Protein AF-A0A662YRF0-F1 (afdb_monomer_lite)

Radius of gyration: 27.84 Å; chains: 1; bounding box: 78×42×66 Å

pLDDT: mean 70.94, std 19.1, range [32.53, 96.88]

Sequence (153 aa):
MCGLCFQRNLRRIRKYQRGREQQEKEGKEGSGKKSVENVENLDKMECKFKLNSYKMVYVFKSEDYMYRRTALLRAHQSHERVSKRLHQRFQAWVDKWAKEHVTHEMAANTSKWLMGEDLEGLLPCTTTCNKEILHFMSINKYRVKYGATFKAP

Foldseek 3Di:
DPPPPPVVVVVVVVVVVVVVVVVVVVVPPDDDDDDDDPPPCPVVPDDDDDPPPPDQDDDPPDLPHVDGPCPVVVCVVCQLVVVVVVVVVVVVVVVVVCVVPPDPVNVVVVVCVLQVNDDDPDFDKGKDWDFDQDSNDTDTDIDIDGDPDDPDD

Structure (mmCIF, N/CA/C/O backbone):
data_AF-A0A662YRF0-F1
#
_entry.id   AF-A0A662YRF0-F1
#
loop_
_atom_site.group_PDB
_atom_site.id
_atom_site.type_symbol
_atom_site.label_atom_id
_atom_site.label_alt_id
_atom_site.label_comp_id
_atom_site.label_asym_id
_atom_site.label_entity_id
_atom_site.label_seq_id
_atom_site.pdbx_PDB_ins_code
_atom_site.Cartn_x
_atom_site.Cartn_y
_atom_site.Cartn_z
_atom_site.occupancy
_atom_site.B_iso_or_equiv
_atom_site.auth_seq_id
_atom_site.auth_comp_id
_atom_site.auth_asym_id
_atom_site.auth_atom_id
_atom_site.pdbx_PDB_model_num
ATOM 1 N N . MET A 1 1 ? -2.669 2.360 -14.248 1.00 36.59 1 MET A N 1
ATOM 2 C CA . MET A 1 1 ? -3.123 2.373 -15.660 1.00 36.59 1 MET A CA 1
ATOM 3 C C . MET A 1 1 ? -2.057 2.797 -16.696 1.00 36.59 1 MET A C 1
ATOM 5 O O . MET A 1 1 ? -2.385 2.832 -17.871 1.00 36.59 1 MET A O 1
ATOM 9 N N . CYS A 1 2 ? -0.771 3.000 -16.359 1.00 32.53 2 CYS A N 1
ATOM 10 C CA . CYS A 1 2 ? 0.260 3.375 -17.359 1.00 32.53 2 CYS A CA 1
ATOM 11 C C . CYS A 1 2 ? 0.875 2.214 -18.175 1.00 32.53 2 CYS A C 1
ATOM 13 O O . CYS A 1 2 ? 1.695 2.448 -19.056 1.00 32.53 2 CYS A O 1
ATOM 15 N N . GLY A 1 3 ? 0.512 0.956 -17.903 1.00 37.50 3 GLY A N 1
ATOM 16 C CA . GLY A 1 3 ? 1.203 -0.206 -18.481 1.00 37.50 3 GLY A CA 1
ATOM 17 C C . GLY A 1 3 ? 0.686 -0.703 -19.835 1.00 37.50 3 GLY A C 1
ATOM 18 O O . GLY A 1 3 ? 1.393 -1.458 -20.495 1.00 37.50 3 GLY A O 1
ATOM 19 N N . LEU A 1 4 ? -0.528 -0.326 -20.258 1.00 41.81 4 LEU A N 1
ATOM 20 C CA . LEU A 1 4 ? -1.222 -1.017 -21.358 1.00 41.81 4 LEU A CA 1
ATOM 21 C C . LEU A 1 4 ? -1.091 -0.332 -22.731 1.00 41.81 4 LEU A C 1
ATOM 23 O O . LEU A 1 4 ? -1.016 -1.036 -23.739 1.00 41.81 4 LEU A O 1
ATOM 27 N N . CYS A 1 5 ? -0.955 0.998 -22.805 1.00 35.53 5 CYS A N 1
ATOM 28 C CA . CYS A 1 5 ? -0.832 1.697 -24.097 1.00 35.53 5 CYS A CA 1
ATOM 29 C C . CYS A 1 5 ? 0.535 1.507 -24.785 1.00 35.53 5 CYS A C 1
ATOM 31 O O . CYS A 1 5 ? 0.613 1.511 -26.011 1.00 35.53 5 CYS A O 1
ATOM 33 N N . PHE A 1 6 ? 1.612 1.256 -24.033 1.00 47.69 6 PHE A N 1
ATOM 34 C CA . PHE A 1 6 ? 2.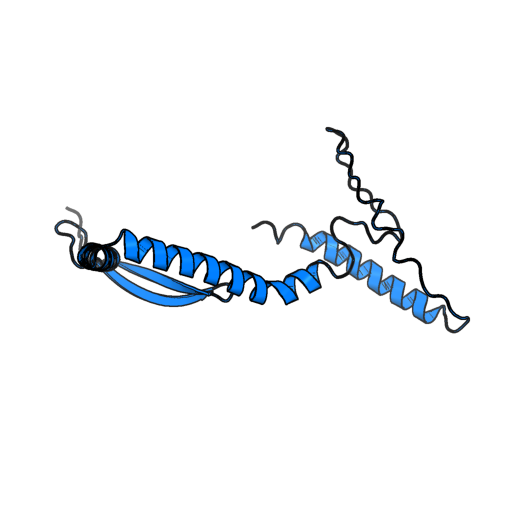966 1.116 -24.595 1.00 47.69 6 PHE A CA 1
ATOM 35 C C . PHE A 1 6 ? 3.268 -0.288 -25.156 1.00 47.69 6 PHE A C 1
ATOM 37 O O . PHE A 1 6 ? 4.162 -0.468 -25.986 1.00 47.69 6 PHE A O 1
ATOM 44 N N . GLN A 1 7 ? 2.506 -1.313 -24.750 1.00 43.44 7 GLN A N 1
ATOM 45 C CA . GLN A 1 7 ? 2.795 -2.700 -25.134 1.00 43.44 7 GLN A CA 1
ATOM 46 C C . GLN A 1 7 ? 2.535 -3.001 -26.615 1.00 43.44 7 GLN A C 1
ATOM 48 O O . GLN A 1 7 ? 3.225 -3.842 -27.197 1.00 43.44 7 GLN A O 1
ATOM 53 N N . ARG A 1 8 ? 1.549 -2.341 -27.237 1.00 48.72 8 ARG A N 1
ATOM 54 C CA . ARG A 1 8 ? 1.131 -2.639 -28.619 1.00 48.72 8 ARG A CA 1
ATOM 55 C C . ARG A 1 8 ? 2.223 -2.318 -29.646 1.00 48.72 8 ARG A C 1
ATOM 57 O O . ARG A 1 8 ? 2.460 -3.135 -30.533 1.00 48.72 8 ARG A O 1
ATOM 64 N N . ASN A 1 9 ? 2.947 -1.208 -29.479 1.00 54.34 9 ASN A N 1
ATOM 65 C CA . ASN A 1 9 ? 4.050 -0.841 -30.376 1.00 54.34 9 ASN A CA 1
ATOM 66 C C . ASN A 1 9 ? 5.305 -1.704 -30.146 1.00 54.34 9 ASN A C 1
ATOM 68 O O . ASN A 1 9 ? 5.918 -2.181 -31.103 1.00 54.34 9 ASN A O 1
ATOM 72 N N . LEU A 1 10 ? 5.631 -2.024 -28.887 1.00 55.91 10 LEU A N 1
ATOM 73 C CA . LEU A 1 10 ? 6.786 -2.870 -28.560 1.00 55.91 10 LEU A CA 1
ATOM 74 C C . LEU A 1 10 ? 6.670 -4.300 -29.106 1.00 55.91 10 LEU A C 1
ATOM 76 O O . LEU A 1 10 ? 7.677 -4.894 -29.492 1.00 55.91 10 LEU A O 1
ATOM 80 N N . ARG A 1 11 ? 5.459 -4.874 -29.156 1.00 59.78 11 ARG A N 1
ATOM 81 C CA . ARG A 1 11 ? 5.241 -6.219 -29.722 1.00 59.78 11 ARG A CA 1
ATOM 82 C C . ARG A 1 11 ? 5.575 -6.270 -31.214 1.00 59.78 11 ARG A C 1
ATOM 84 O O . ARG A 1 11 ? 6.200 -7.235 -31.651 1.00 59.78 11 ARG A O 1
ATOM 91 N N . ARG A 1 12 ? 5.210 -5.229 -31.972 1.00 58.72 12 ARG A N 1
ATOM 92 C CA . ARG A 1 12 ? 5.500 -5.122 -33.413 1.00 58.72 12 ARG A CA 1
ATOM 93 C C . ARG A 1 12 ? 7.005 -5.004 -33.664 1.00 58.72 12 ARG A C 1
ATOM 95 O O . ARG A 1 12 ? 7.539 -5.741 -34.487 1.00 58.72 12 ARG A O 1
ATOM 102 N N . ILE A 1 13 ? 7.687 -4.176 -32.870 1.00 61.97 13 ILE A N 1
ATOM 103 C CA . ILE A 1 13 ? 9.145 -3.995 -32.927 1.00 61.97 13 ILE A CA 1
ATOM 104 C C . ILE A 1 13 ? 9.877 -5.304 -32.583 1.00 61.97 13 ILE A C 1
ATOM 106 O O . ILE A 1 13 ? 10.754 -5.733 -33.326 1.00 61.97 13 ILE A O 1
ATOM 110 N N . ARG A 1 14 ? 9.463 -6.011 -31.521 1.00 63.84 14 ARG A N 1
ATOM 111 C CA . ARG A 1 14 ? 10.060 -7.304 -31.127 1.00 63.84 14 ARG A CA 1
ATOM 112 C C . ARG A 1 14 ? 9.807 -8.434 -32.128 1.00 63.84 14 ARG A C 1
ATOM 114 O O . ARG A 1 14 ? 10.621 -9.350 -32.222 1.00 63.84 14 ARG A O 1
ATOM 121 N N . LYS A 1 15 ? 8.677 -8.416 -32.848 1.00 67.69 15 LYS A N 1
ATOM 122 C CA . LYS A 1 15 ? 8.404 -9.374 -33.936 1.00 67.69 15 LYS A CA 1
ATOM 123 C C . LYS A 1 15 ? 9.363 -9.140 -35.108 1.00 67.69 15 LYS A C 1
ATOM 125 O O . LYS A 1 15 ? 9.935 -10.100 -35.607 1.00 67.69 15 LYS A O 1
ATOM 130 N N . TYR A 1 16 ? 9.603 -7.876 -35.464 1.00 60.22 16 TYR A N 1
ATOM 131 C CA . TYR A 1 16 ? 10.607 -7.503 -36.466 1.00 60.22 16 TYR A CA 1
ATOM 132 C C . TYR A 1 16 ? 12.039 -7.866 -36.045 1.00 60.22 16 TYR A C 1
ATOM 134 O O . TYR A 1 16 ? 12.798 -8.369 -36.867 1.00 60.22 16 TYR A O 1
ATOM 142 N N . GLN A 1 17 ? 12.401 -7.668 -34.771 1.00 61.94 17 GLN A N 1
ATOM 143 C CA . GLN A 1 17 ? 13.723 -8.040 -34.245 1.00 61.94 17 GLN A CA 1
ATOM 144 C C . GLN A 1 17 ? 13.979 -9.549 -34.334 1.00 61.94 17 GLN A C 1
ATOM 146 O O . GLN A 1 17 ? 15.006 -9.954 -34.864 1.00 61.94 17 GLN A O 1
ATOM 151 N N . ARG A 1 18 ? 13.026 -10.383 -33.893 1.00 63.44 18 ARG A N 1
ATOM 152 C CA . ARG A 1 18 ? 13.173 -11.848 -33.957 1.00 63.44 18 ARG A CA 1
ATOM 153 C C . ARG A 1 18 ? 13.272 -12.384 -35.384 1.00 63.44 18 ARG A C 1
ATOM 155 O O . ARG A 1 18 ? 14.078 -13.273 -35.622 1.00 63.44 18 ARG A O 1
ATOM 162 N N . GLY A 1 19 ? 12.507 -11.815 -36.319 1.00 61.22 19 GLY A N 1
ATOM 163 C CA . GLY A 1 19 ? 12.595 -12.198 -37.731 1.00 61.22 19 GLY A CA 1
ATOM 164 C C . GLY A 1 19 ? 13.954 -11.868 -38.360 1.00 61.22 19 GLY A C 1
ATOM 165 O O . GLY A 1 19 ? 14.453 -12.644 -39.165 1.00 61.22 19 GLY A O 1
ATOM 166 N N . ARG A 1 20 ? 14.591 -10.757 -37.958 1.00 55.81 20 ARG A N 1
ATOM 167 C CA . ARG A 1 20 ? 15.927 -10.372 -38.448 1.00 55.81 20 ARG A CA 1
ATOM 168 C C . ARG A 1 20 ? 17.072 -11.126 -37.773 1.00 55.81 20 ARG A C 1
ATOM 170 O O . ARG A 1 20 ? 18.012 -11.500 -38.459 1.00 55.81 20 ARG A O 1
ATOM 177 N N . GLU A 1 21 ? 16.978 -11.402 -36.472 1.00 56.56 21 GLU A N 1
ATOM 178 C CA . GLU A 1 21 ? 17.974 -12.219 -35.757 1.00 56.56 21 GLU A CA 1
ATOM 179 C C . GLU A 1 21 ? 18.017 -13.671 -36.273 1.00 56.56 21 GLU A C 1
ATOM 181 O O . GLU A 1 21 ? 19.071 -14.299 -36.227 1.00 56.56 21 GLU A O 1
ATOM 186 N N . GLN A 1 22 ? 16.901 -14.209 -36.784 1.00 54.94 22 GLN A N 1
ATOM 187 C CA . GLN A 1 22 ? 16.869 -15.521 -37.447 1.00 54.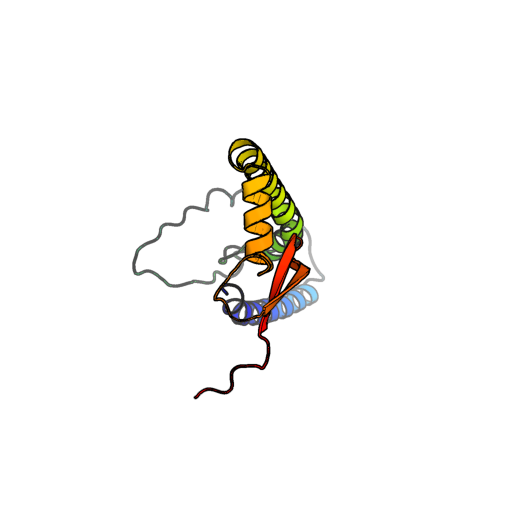94 22 GLN A CA 1
ATOM 188 C C . GLN A 1 22 ? 17.547 -15.487 -38.826 1.00 54.94 22 GLN A C 1
ATOM 190 O O . GLN A 1 22 ? 18.389 -16.337 -39.094 1.00 54.94 22 GLN A O 1
ATOM 195 N N . GLN A 1 23 ? 17.291 -14.454 -39.639 1.00 52.00 23 GLN A N 1
ATOM 196 C CA . GLN A 1 23 ? 17.961 -14.282 -40.938 1.00 52.00 23 GLN A CA 1
ATOM 197 C C . GLN A 1 23 ? 19.472 -14.013 -40.813 1.00 52.00 23 GLN A C 1
ATOM 199 O O . GLN A 1 23 ? 20.253 -14.483 -41.633 1.00 52.00 23 GLN A O 1
ATOM 204 N N . GLU A 1 24 ? 19.915 -13.296 -39.775 1.00 51.16 24 GLU A N 1
ATOM 205 C CA . GLU A 1 24 ? 21.349 -13.085 -39.516 1.00 51.16 24 GLU A CA 1
ATOM 206 C C . GLU A 1 24 ? 22.046 -14.325 -38.931 1.00 51.16 24 GLU A C 1
ATOM 208 O O . GLU A 1 24 ? 23.253 -14.474 -39.119 1.00 51.16 24 GLU A O 1
ATOM 213 N N . LYS A 1 25 ? 21.319 -15.226 -38.249 1.00 52.62 25 LYS A N 1
ATOM 214 C CA . LYS A 1 25 ? 21.859 -16.520 -37.792 1.00 52.62 25 LYS A CA 1
ATOM 215 C C . LYS A 1 25 ? 22.003 -17.529 -38.928 1.00 52.62 25 LYS A C 1
ATOM 217 O O . LYS A 1 25 ? 22.980 -18.265 -38.933 1.00 52.62 25 LYS A O 1
ATOM 222 N N . GLU A 1 26 ? 21.089 -17.523 -39.893 1.00 49.56 26 GLU A N 1
ATOM 223 C CA . GLU A 1 26 ? 21.178 -18.362 -41.097 1.00 49.56 26 GLU A CA 1
ATOM 224 C C . GLU A 1 26 ? 22.240 -17.850 -42.094 1.00 49.56 26 GLU A C 1
ATOM 226 O O . GLU A 1 26 ? 22.769 -18.627 -42.879 1.00 49.56 26 GLU A O 1
ATOM 231 N N . GLY A 1 27 ? 22.622 -16.566 -42.027 1.00 49.19 27 GLY A N 1
ATOM 232 C CA . GLY A 1 27 ? 23.676 -15.967 -42.861 1.00 49.19 27 GLY A CA 1
ATOM 233 C C . GLY A 1 27 ? 25.091 -15.944 -42.259 1.00 49.19 27 GLY A C 1
ATOM 234 O O . GLY A 1 27 ? 26.001 -15.398 -42.882 1.00 49.19 27 GLY A O 1
ATOM 235 N N . LYS A 1 28 ? 25.300 -16.481 -41.047 1.00 47.00 28 LYS A N 1
ATOM 236 C CA . LYS A 1 28 ? 26.600 -16.491 -40.343 1.00 47.00 28 LYS A CA 1
ATOM 237 C C . LYS A 1 28 ? 27.001 -17.887 -39.852 1.00 47.00 28 LYS A C 1
ATOM 239 O O . LYS A 1 28 ? 27.445 -18.052 -38.718 1.00 47.00 28 LYS A O 1
ATOM 244 N N . GLU A 1 29 ? 26.960 -18.886 -40.726 1.00 42.28 29 GLU A N 1
ATOM 245 C CA . GLU A 1 29 ? 27.937 -19.982 -40.647 1.00 42.28 29 GLU A CA 1
ATOM 246 C C . GLU A 1 29 ? 29.234 -19.526 -41.325 1.00 42.28 29 GLU A C 1
ATOM 248 O O . GLU A 1 29 ? 29.526 -19.832 -42.475 1.00 42.28 29 GLU A O 1
ATOM 253 N N . GLY A 1 30 ? 29.999 -18.695 -40.618 1.00 42.31 30 GLY A N 1
ATOM 254 C CA . GLY A 1 30 ? 31.299 -18.237 -41.093 1.00 42.31 30 GLY A CA 1
ATOM 255 C C . GLY A 1 30 ? 31.810 -17.023 -40.329 1.00 42.31 30 GLY A C 1
ATOM 256 O O . GLY A 1 30 ? 31.247 -15.939 -40.428 1.00 42.31 30 GLY A O 1
ATOM 257 N N . SER A 1 31 ? 32.930 -17.206 -39.623 1.00 34.56 31 SER A N 1
ATOM 258 C CA . SER A 1 31 ? 33.818 -16.157 -39.092 1.00 34.56 31 SER A CA 1
ATOM 259 C C . SER A 1 31 ? 33.424 -15.439 -37.778 1.00 34.56 31 SER A C 1
ATOM 261 O O . SER A 1 31 ? 32.858 -14.350 -37.770 1.00 34.56 31 SER A O 1
ATOM 263 N N . GLY A 1 32 ? 33.875 -16.012 -36.652 1.00 37.12 32 GLY A N 1
ATOM 264 C CA . GLY A 1 32 ? 34.930 -15.419 -35.801 1.00 37.12 32 GLY A CA 1
ATOM 265 C C . GLY A 1 32 ? 34.697 -14.102 -35.026 1.00 37.12 32 GLY A C 1
ATOM 266 O O . GLY A 1 32 ? 34.718 -13.028 -35.607 1.00 37.12 32 GLY A O 1
ATOM 267 N N . LYS A 1 33 ? 34.653 -14.229 -33.684 1.00 40.19 33 LYS A N 1
ATOM 268 C CA . LYS A 1 33 ? 35.131 -13.325 -32.595 1.00 40.19 33 LYS A CA 1
ATOM 269 C C . LYS A 1 33 ? 34.976 -11.789 -32.732 1.00 40.19 33 LYS A C 1
ATOM 271 O O . LYS A 1 33 ? 35.664 -11.174 -33.535 1.00 40.19 33 LYS A O 1
ATOM 276 N N . LYS A 1 34 ? 34.332 -11.156 -31.732 1.00 34.97 34 LYS A N 1
ATOM 277 C CA . LYS A 1 34 ? 34.993 -10.245 -30.757 1.00 34.97 34 LYS A CA 1
ATOM 278 C C . LYS A 1 34 ? 34.047 -9.746 -29.654 1.00 34.97 34 LYS A C 1
ATOM 280 O O . LYS A 1 34 ? 32.847 -9.586 -29.841 1.00 34.97 34 LYS A O 1
ATOM 285 N N . SER A 1 35 ? 34.666 -9.554 -28.499 1.00 42.28 35 SER A N 1
ATOM 286 C CA . SER A 1 35 ? 34.178 -9.143 -27.187 1.00 42.28 35 SER A CA 1
ATOM 287 C C . SER A 1 35 ? 34.555 -7.682 -26.885 1.00 42.28 35 SER A C 1
ATOM 289 O O . SER A 1 35 ? 35.563 -7.214 -27.404 1.00 42.28 35 SER A O 1
ATOM 291 N N . VAL A 1 36 ? 33.843 -7.072 -25.924 1.00 44.41 36 VAL A N 1
ATOM 292 C CA . VAL A 1 36 ? 34.203 -5.859 -25.143 1.00 44.41 36 VAL A CA 1
ATOM 293 C C . VAL A 1 36 ? 33.934 -4.493 -25.808 1.00 44.41 36 VAL A C 1
ATOM 295 O O . VAL A 1 36 ? 34.848 -3.856 -26.301 1.00 44.41 36 VAL A O 1
ATOM 298 N N . GLU A 1 37 ? 32.696 -3.986 -25.714 1.00 40.44 37 GLU A N 1
ATOM 299 C CA . GLU A 1 37 ? 32.359 -2.559 -25.972 1.00 40.44 37 GLU A CA 1
ATOM 300 C C . GLU A 1 37 ? 31.326 -1.988 -24.965 1.00 40.44 37 GLU A C 1
ATOM 302 O O . GLU A 1 37 ? 30.652 -0.995 -25.221 1.00 40.44 37 GLU A O 1
ATOM 307 N N . ASN A 1 38 ? 31.140 -2.611 -23.792 1.00 46.50 38 ASN A N 1
ATOM 308 C CA . ASN A 1 38 ? 29.985 -2.305 -22.925 1.00 46.50 38 ASN A CA 1
ATOM 309 C C . ASN A 1 38 ? 30.256 -1.299 -21.782 1.00 46.50 38 ASN A C 1
ATOM 311 O O . ASN A 1 38 ? 29.353 -1.021 -20.997 1.00 46.50 38 ASN A O 1
ATOM 315 N N . VAL A 1 39 ? 31.481 -0.779 -21.645 1.00 44.91 39 VAL A N 1
ATOM 316 C CA . VAL A 1 39 ? 31.868 0.088 -20.508 1.00 44.91 39 VAL A CA 1
ATOM 317 C C . VAL A 1 39 ? 31.821 1.580 -20.866 1.00 44.91 39 VAL A C 1
ATOM 319 O O . VAL A 1 39 ? 31.518 2.402 -20.009 1.00 44.91 39 VAL A O 1
ATOM 322 N N . GLU A 1 40 ? 31.992 1.943 -22.137 1.00 43.50 40 GLU A N 1
ATOM 323 C CA . GLU A 1 40 ? 32.110 3.349 -22.569 1.00 43.50 40 GLU A CA 1
ATOM 324 C C . GLU A 1 40 ? 30.763 4.077 -22.752 1.00 43.50 40 GLU A C 1
ATOM 326 O O . GLU A 1 40 ? 30.720 5.284 -22.973 1.00 43.50 40 GLU A O 1
ATOM 331 N N . ASN A 1 41 ? 29.633 3.372 -22.643 1.00 49.28 41 ASN A N 1
ATOM 332 C CA . ASN A 1 41 ? 28.301 3.952 -22.873 1.00 49.28 41 ASN A CA 1
ATOM 333 C C . ASN A 1 41 ? 27.644 4.564 -21.623 1.00 49.28 41 ASN A C 1
ATOM 335 O O . ASN A 1 41 ? 26.511 5.042 -21.705 1.00 49.28 41 ASN A O 1
ATOM 339 N N . LEU A 1 42 ? 28.308 4.549 -20.462 1.00 48.31 42 LEU A N 1
ATOM 340 C CA . LEU A 1 42 ? 27.725 5.091 -19.229 1.00 48.31 42 LEU A CA 1
ATOM 341 C C . LEU A 1 42 ? 27.717 6.633 -19.211 1.00 48.31 42 LEU A C 1
ATOM 343 O O . LEU A 1 42 ? 26.748 7.222 -18.737 1.00 48.31 42 LEU A O 1
ATOM 347 N N . ASP A 1 43 ? 28.718 7.267 -19.829 1.00 42.53 43 ASP A N 1
ATOM 348 C CA . ASP A 1 43 ? 28.904 8.730 -19.858 1.00 42.53 43 ASP A CA 1
ATOM 349 C C . ASP A 1 43 ? 28.024 9.469 -20.886 1.00 42.53 43 ASP A C 1
ATOM 351 O O . ASP A 1 43 ? 28.030 10.695 -20.953 1.00 42.53 43 ASP A O 1
ATOM 355 N N . LYS A 1 44 ? 27.210 8.759 -21.680 1.00 49.78 44 LYS A N 1
ATOM 356 C CA . LYS A 1 44 ? 26.315 9.360 -22.694 1.00 49.78 44 LYS A CA 1
ATOM 357 C C . LYS A 1 44 ? 24.861 9.539 -22.240 1.00 49.78 44 LYS A C 1
ATOM 359 O O . LYS A 1 44 ? 24.008 9.879 -23.056 1.00 49.78 44 LYS A O 1
ATOM 364 N N . MET A 1 45 ? 24.544 9.337 -20.958 1.00 54.94 45 MET A N 1
ATOM 365 C CA . MET A 1 45 ? 23.172 9.475 -20.428 1.00 54.94 45 MET A CA 1
ATOM 366 C C . MET A 1 45 ? 22.726 10.930 -20.157 1.00 54.94 45 MET A C 1
ATOM 368 O O . MET A 1 45 ? 21.759 11.150 -19.427 1.00 54.94 45 MET A O 1
ATOM 372 N N . GLU A 1 46 ? 23.362 11.938 -20.757 1.00 49.56 46 GLU A N 1
ATOM 373 C CA . GLU A 1 46 ? 22.875 13.319 -20.683 1.00 49.56 46 GLU A CA 1
ATOM 374 C C . GLU A 1 46 ? 21.690 13.542 -21.638 1.00 49.56 46 GLU A C 1
ATOM 376 O O . GLU A 1 46 ? 21.838 13.621 -22.858 1.00 49.56 46 GLU A O 1
ATOM 381 N N . CYS A 1 47 ? 20.481 13.673 -21.085 1.00 54.88 47 CYS A N 1
ATOM 382 C CA . CYS A 1 47 ? 19.283 14.002 -21.854 1.00 54.88 47 CYS A CA 1
ATOM 383 C C . CYS A 1 47 ? 18.995 15.509 -21.785 1.00 54.88 47 CYS A C 1
ATOM 385 O O . CYS A 1 47 ? 18.512 16.017 -20.773 1.00 54.88 47 CYS A O 1
ATOM 387 N N . LYS A 1 48 ? 19.273 16.240 -22.871 1.00 51.75 48 LYS A N 1
ATOM 388 C CA . LYS A 1 48 ? 18.905 17.659 -23.003 1.00 51.75 48 LYS A CA 1
ATOM 389 C C . LYS A 1 48 ? 17.485 17.769 -23.560 1.00 51.75 48 LYS A C 1
ATOM 391 O O . 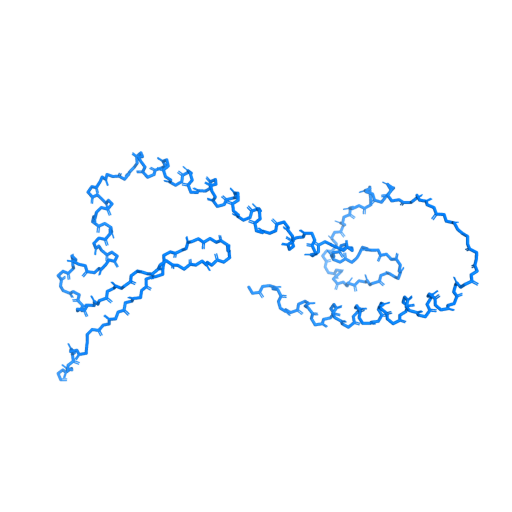LYS A 1 48 ? 17.262 17.596 -24.757 1.00 51.75 48 LYS A O 1
ATOM 396 N N . PHE A 1 49 ? 16.516 18.066 -22.698 1.00 56.25 49 PHE A N 1
ATOM 397 C CA . PHE A 1 49 ? 15.134 18.300 -23.116 1.00 56.25 49 PHE A CA 1
ATOM 398 C C . PHE A 1 49 ? 14.972 19.721 -23.662 1.00 56.25 49 PHE A C 1
ATOM 400 O O . PHE A 1 49 ? 14.914 20.689 -22.909 1.00 56.25 49 PHE A O 1
ATOM 407 N N . LYS A 1 50 ? 14.860 19.852 -24.986 1.00 60.97 50 LYS A N 1
ATOM 408 C CA . LYS A 1 50 ? 14.377 21.083 -25.621 1.00 60.97 50 LYS A CA 1
ATOM 409 C C . LYS A 1 50 ? 12.849 21.021 -25.681 1.00 60.97 50 LYS A C 1
ATOM 411 O O . LYS A 1 50 ? 12.302 20.163 -26.379 1.00 60.97 50 LYS A O 1
ATOM 416 N N . LEU A 1 51 ? 12.159 21.904 -24.951 1.00 59.81 51 LEU A N 1
ATOM 417 C CA . LEU A 1 51 ? 10.705 22.072 -25.083 1.00 59.81 51 LEU A CA 1
ATOM 418 C C . LEU A 1 51 ? 10.364 22.275 -26.575 1.00 59.81 51 LEU A C 1
ATOM 420 O O . LEU A 1 51 ? 11.066 23.007 -27.271 1.00 59.81 51 LEU A O 1
ATOM 424 N N . ASN A 1 52 ? 9.323 21.599 -27.066 1.00 61.56 52 ASN A N 1
ATOM 425 C CA . ASN A 1 52 ? 8.868 21.560 -28.472 1.00 61.56 52 ASN A CA 1
ATOM 426 C C . ASN A 1 52 ? 9.646 20.641 -29.443 1.00 61.56 52 ASN A C 1
ATOM 428 O O . ASN A 1 52 ? 9.333 20.617 -30.630 1.00 61.56 52 ASN A O 1
ATOM 432 N N . SER A 1 53 ? 10.593 19.821 -28.969 1.00 59.66 53 SER A N 1
ATOM 433 C CA . SER A 1 53 ? 11.305 18.809 -29.779 1.00 59.66 53 SER A CA 1
ATOM 434 C C . SER A 1 53 ? 10.861 17.368 -29.464 1.00 59.66 53 SER A C 1
ATOM 436 O O . SER A 1 53 ? 11.681 16.456 -29.338 1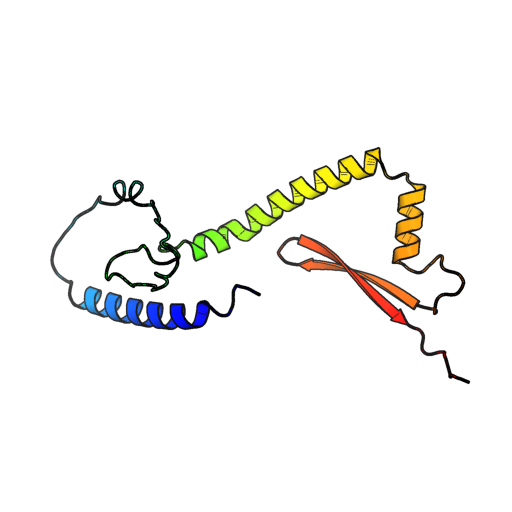.00 59.66 53 SER A O 1
ATOM 438 N N . TYR A 1 54 ? 9.559 17.124 -29.309 1.00 62.91 54 TYR A N 1
ATOM 439 C CA . TYR A 1 54 ? 9.041 15.800 -28.944 1.00 62.91 54 TYR A CA 1
ATOM 440 C C . TYR A 1 54 ? 8.932 14.871 -30.163 1.00 62.91 54 TYR A C 1
ATOM 442 O O . TYR A 1 54 ? 7.838 14.541 -30.615 1.00 62.91 54 TYR A O 1
ATOM 450 N N . LYS A 1 55 ? 10.067 14.427 -30.715 1.00 67.06 55 LYS A N 1
ATOM 451 C CA . LYS A 1 55 ? 10.096 13.339 -31.703 1.00 67.06 55 LYS A CA 1
ATOM 452 C C . LYS A 1 55 ? 10.912 12.177 -31.157 1.00 67.06 55 LYS A C 1
ATOM 454 O O . LYS A 1 55 ? 12.125 12.270 -31.014 1.00 67.06 55 LYS A O 1
ATOM 459 N N . MET A 1 56 ? 10.237 11.063 -30.884 1.00 66.38 56 MET A N 1
ATOM 460 C CA . MET A 1 56 ? 10.907 9.808 -30.549 1.00 66.38 56 MET A CA 1
ATOM 461 C C . MET A 1 56 ? 11.564 9.253 -31.816 1.00 66.38 56 MET A C 1
ATOM 463 O O . MET A 1 56 ? 10.865 8.835 -32.740 1.00 66.38 56 MET A O 1
ATOM 467 N N . VAL A 1 57 ? 12.896 9.268 -31.875 1.00 63.50 57 VAL A N 1
ATOM 468 C CA . VAL A 1 57 ? 13.667 8.718 -32.998 1.00 63.50 57 VAL A CA 1
ATOM 469 C C . VAL A 1 57 ? 14.211 7.352 -32.605 1.00 63.50 57 VAL A C 1
ATOM 471 O O . VAL A 1 57 ? 14.805 7.189 -31.544 1.00 63.50 57 VAL A O 1
ATOM 474 N N . TYR A 1 58 ? 13.992 6.360 -33.464 1.00 62.12 58 TYR A N 1
ATOM 475 C CA . TYR A 1 58 ? 14.614 5.051 -33.325 1.00 62.12 58 TYR A CA 1
ATOM 476 C C . TYR A 1 58 ? 15.926 5.037 -34.111 1.00 62.12 58 TYR A C 1
ATOM 478 O O . TYR A 1 58 ? 15.912 5.228 -35.327 1.00 62.12 58 TYR A O 1
ATOM 486 N N . VAL A 1 59 ? 17.045 4.805 -33.425 1.00 67.88 59 VAL A N 1
ATOM 487 C CA . VAL A 1 59 ? 18.358 4.631 -34.055 1.00 67.88 59 VAL A CA 1
ATOM 488 C C . VAL A 1 59 ? 18.623 3.134 -34.201 1.00 67.88 59 VAL A C 1
ATOM 490 O O . VAL A 1 59 ? 18.538 2.365 -33.244 1.00 67.88 59 VAL A O 1
ATOM 493 N N . PHE A 1 60 ? 18.896 2.691 -35.427 1.00 58.75 60 PHE A N 1
ATOM 494 C CA . PHE A 1 60 ? 19.165 1.282 -35.700 1.00 58.75 60 PHE A CA 1
ATOM 495 C C . PHE A 1 60 ? 20.472 0.858 -35.012 1.00 58.75 60 PHE A C 1
ATOM 497 O O . PHE A 1 60 ? 21.459 1.584 -35.080 1.00 58.75 60 PHE A O 1
ATOM 504 N N . LYS A 1 61 ? 20.473 -0.317 -34.367 1.00 62.62 61 LYS A N 1
ATOM 505 C CA . LYS A 1 61 ? 21.582 -0.859 -33.550 1.00 62.62 61 LYS A CA 1
ATOM 506 C C . LYS A 1 61 ? 21.901 -0.113 -32.242 1.00 62.62 61 LYS A C 1
ATOM 508 O O . LYS A 1 61 ? 22.837 -0.529 -31.568 1.00 62.62 61 LYS A O 1
ATOM 513 N N . SER A 1 62 ? 21.129 0.898 -31.823 1.00 65.19 62 SER A N 1
ATOM 514 C CA . SER A 1 62 ? 21.224 1.402 -30.445 1.00 65.19 62 SER A CA 1
ATOM 515 C C . SER A 1 62 ? 20.284 0.624 -29.517 1.00 65.19 62 SER A C 1
ATOM 517 O O . SER A 1 62 ? 19.142 0.310 -29.867 1.00 65.19 62 SER A O 1
ATOM 519 N N . GLU A 1 63 ? 20.759 0.289 -28.315 1.00 62.78 63 GLU A N 1
ATOM 520 C CA . GLU A 1 63 ? 19.896 -0.243 -27.248 1.00 62.78 63 GLU A CA 1
ATOM 521 C C . GLU A 1 63 ? 19.126 0.871 -26.512 1.00 62.78 63 GLU A C 1
ATOM 523 O O . GLU A 1 63 ? 18.271 0.586 -25.667 1.00 62.78 63 GLU A O 1
ATOM 528 N N . ASP A 1 64 ? 19.385 2.131 -26.869 1.00 62.88 64 ASP A N 1
ATOM 529 C CA . ASP A 1 64 ? 18.892 3.343 -26.212 1.00 62.88 64 ASP A CA 1
ATOM 530 C C . ASP A 1 64 ? 17.516 3.777 -26.733 1.00 62.88 64 ASP A C 1
ATOM 532 O O . ASP A 1 64 ? 17.283 4.923 -27.116 1.00 62.88 64 ASP A O 1
ATOM 536 N N . TYR A 1 65 ? 16.564 2.843 -26.755 1.00 70.19 65 TYR A N 1
ATOM 537 C CA . TYR A 1 65 ? 15.152 3.225 -26.716 1.00 70.19 65 TYR A CA 1
ATOM 538 C C . TYR A 1 65 ? 14.770 3.613 -25.275 1.00 70.19 65 TYR A C 1
ATOM 540 O O . TYR A 1 65 ? 15.575 3.472 -24.358 1.00 70.19 65 TYR A O 1
ATOM 548 N N . MET A 1 66 ? 13.516 4.026 -25.042 1.00 72.00 66 MET A N 1
ATOM 549 C CA . MET A 1 66 ? 12.971 4.367 -23.709 1.00 72.00 66 MET A CA 1
ATOM 550 C C . MET A 1 66 ? 13.404 3.410 -22.582 1.00 72.00 66 MET A C 1
ATOM 552 O O . MET A 1 66 ? 13.548 3.826 -21.437 1.00 72.00 66 MET A O 1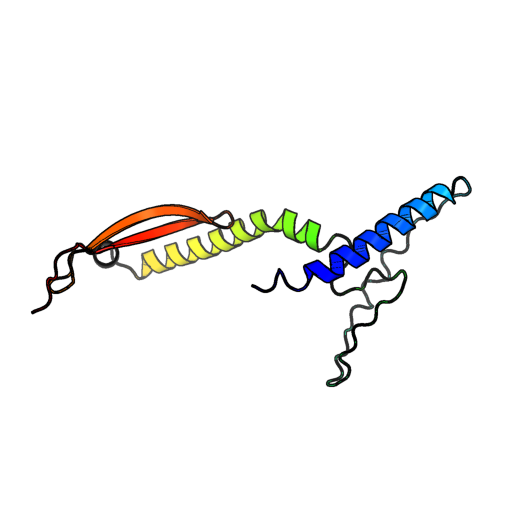
ATOM 556 N N . TYR A 1 67 ? 13.613 2.128 -22.903 1.00 76.50 67 TYR A N 1
ATOM 557 C CA . TYR A 1 67 ? 14.189 1.148 -21.992 1.00 76.50 67 TYR A CA 1
ATOM 558 C C . TYR A 1 67 ? 15.253 0.303 -22.696 1.00 76.50 67 TYR A C 1
ATOM 560 O O . TYR A 1 67 ? 14.988 -0.251 -23.766 1.00 76.50 67 TYR A O 1
ATOM 568 N N . ARG A 1 68 ? 16.398 0.112 -22.028 1.00 79.00 68 ARG A N 1
ATOM 569 C CA . ARG A 1 68 ? 17.456 -0.818 -22.451 1.00 79.00 68 ARG A CA 1
ATOM 570 C C . ARG A 1 68 ? 16.963 -2.262 -22.549 1.00 79.00 68 ARG A C 1
ATOM 572 O O . ARG A 1 68 ? 15.978 -2.661 -21.905 1.00 79.00 68 ARG A O 1
ATOM 579 N N . ARG A 1 69 ? 17.699 -3.084 -23.306 1.00 75.56 69 ARG A N 1
ATOM 580 C CA . ARG A 1 69 ? 17.449 -4.528 -23.414 1.00 75.56 69 ARG A CA 1
ATOM 581 C C . ARG A 1 69 ? 17.370 -5.137 -22.009 1.00 75.56 69 ARG A C 1
ATOM 583 O O . ARG A 1 69 ? 18.145 -4.793 -21.122 1.00 75.56 69 ARG A O 1
ATOM 590 N N . THR A 1 70 ? 16.386 -6.009 -21.777 1.00 80.62 70 THR A N 1
ATOM 591 C CA . THR A 1 70 ? 16.083 -6.672 -20.483 1.00 80.62 70 THR A CA 1
ATOM 592 C C . THR A 1 70 ? 15.596 -5.794 -19.321 1.00 80.62 70 THR A C 1
ATOM 594 O O . THR A 1 70 ? 15.234 -6.351 -18.287 1.00 80.62 70 THR A O 1
ATOM 597 N N . ALA A 1 71 ? 15.504 -4.464 -19.444 1.00 83.38 71 ALA A N 1
ATOM 598 C CA . ALA A 1 71 ? 15.077 -3.601 -18.330 1.00 83.38 71 ALA A CA 1
ATOM 599 C C . ALA A 1 71 ? 13.714 -4.013 -17.739 1.00 83.38 71 ALA A C 1
ATOM 601 O O . ALA A 1 71 ? 13.573 -4.126 -16.525 1.00 83.38 71 ALA A O 1
ATOM 602 N N . LEU A 1 72 ? 12.743 -4.341 -18.595 1.00 84.56 72 LEU A N 1
ATOM 603 C CA . LEU A 1 72 ? 11.426 -4.822 -18.160 1.00 84.56 72 LEU A CA 1
ATOM 604 C C . LEU A 1 72 ? 11.478 -6.212 -17.507 1.00 84.56 72 LEU A C 1
ATOM 606 O O . LEU A 1 72 ? 10.734 -6.469 -16.566 1.00 84.56 72 LEU A O 1
ATOM 610 N N . LEU A 1 73 ? 12.357 -7.099 -17.988 1.00 85.44 73 LEU A N 1
ATOM 611 C CA . LEU A 1 73 ? 12.537 -8.429 -17.401 1.00 85.44 73 LEU A CA 1
ATOM 612 C C . LEU A 1 73 ? 13.144 -8.316 -15.998 1.00 85.44 73 LEU A C 1
ATOM 614 O O . LEU A 1 73 ? 12.620 -8.906 -15.058 1.00 85.44 73 LEU A O 1
ATOM 618 N N . ARG A 1 74 ? 14.189 -7.492 -15.848 1.00 88.50 74 ARG A N 1
ATOM 619 C CA . ARG A 1 74 ? 14.807 -7.191 -14.550 1.00 88.50 74 ARG A CA 1
ATOM 620 C C . ARG A 1 74 ? 13.810 -6.553 -13.589 1.00 88.50 74 ARG A C 1
ATOM 622 O O . ARG A 1 74 ? 13.714 -6.988 -12.446 1.00 88.50 74 ARG A O 1
ATOM 629 N N . ALA A 1 75 ? 13.026 -5.580 -14.063 1.00 88.00 75 ALA A N 1
ATOM 630 C CA . ALA A 1 75 ? 11.974 -4.960 -13.265 1.00 88.00 75 ALA A CA 1
ATOM 631 C C . ALA A 1 75 ? 10.982 -6.014 -12.759 1.00 88.00 75 ALA A C 1
ATOM 633 O O . ALA A 1 75 ? 10.765 -6.094 -11.555 1.00 88.00 75 ALA A O 1
ATOM 634 N N . HIS A 1 76 ? 10.475 -6.884 -13.640 1.00 88.12 76 HIS A N 1
ATOM 635 C CA . HIS A 1 76 ? 9.550 -7.957 -13.270 1.00 88.12 76 HIS A CA 1
ATOM 636 C C . HIS A 1 76 ? 10.148 -8.932 -12.243 1.00 88.12 76 HIS A C 1
ATOM 638 O O . HIS A 1 76 ? 9.501 -9.240 -11.248 1.00 88.12 76 HIS A O 1
ATOM 644 N N . GLN A 1 77 ? 11.393 -9.377 -12.442 1.00 90.31 77 GLN A N 1
ATOM 645 C CA . GLN A 1 77 ? 12.089 -10.278 -11.513 1.00 90.31 77 GLN A CA 1
ATOM 646 C C . GLN A 1 77 ? 12.312 -9.639 -10.136 1.00 90.31 77 GLN A C 1
ATOM 648 O O . GLN A 1 77 ? 12.193 -10.300 -9.110 1.00 90.31 77 GLN A O 1
ATOM 653 N N . SER A 1 78 ? 12.628 -8.343 -10.098 1.00 92.44 78 SER A N 1
ATOM 654 C CA . SER A 1 78 ? 12.839 -7.620 -8.841 1.00 92.44 78 SER A CA 1
ATOM 655 C C . SER A 1 78 ? 11.548 -7.174 -8.154 1.00 92.44 78 SER A C 1
ATOM 657 O O . SER A 1 78 ? 11.584 -6.888 -6.958 1.00 92.44 78 SER A O 1
ATOM 659 N N . HIS A 1 79 ? 10.436 -7.099 -8.892 1.00 90.00 79 HIS A N 1
ATOM 660 C CA . HIS A 1 79 ? 9.219 -6.406 -8.476 1.00 90.00 79 HIS A CA 1
ATOM 661 C C . HIS A 1 79 ? 8.684 -6.938 -7.148 1.00 90.00 79 HIS A C 1
ATOM 663 O O . HIS A 1 79 ? 8.494 -6.170 -6.212 1.00 90.00 79 HIS A O 1
ATOM 669 N N . GLU A 1 80 ? 8.528 -8.255 -7.027 1.00 89.94 80 GLU A N 1
ATOM 670 C CA . GLU A 1 80 ? 8.047 -8.879 -5.795 1.00 89.94 80 GLU A CA 1
ATOM 671 C C . GLU A 1 80 ? 8.956 -8.573 -4.596 1.00 89.94 80 GLU A C 1
ATOM 673 O O . GLU A 1 80 ? 8.483 -8.133 -3.547 1.00 89.94 80 GLU A O 1
ATOM 678 N N . ARG A 1 81 ? 10.272 -8.765 -4.753 1.00 92.50 81 ARG A N 1
ATOM 679 C CA . ARG A 1 81 ? 11.248 -8.561 -3.674 1.00 92.50 81 ARG A CA 1
ATOM 680 C C . ARG A 1 81 ? 11.277 -7.109 -3.198 1.00 92.50 81 ARG A C 1
ATOM 682 O O . ARG A 1 81 ? 11.330 -6.857 -1.996 1.00 92.50 81 ARG A O 1
ATOM 689 N N . VAL A 1 82 ? 11.260 -6.159 -4.132 1.00 93.19 82 VAL A N 1
ATOM 690 C CA . VAL A 1 82 ? 11.278 -4.725 -3.817 1.00 93.19 82 VAL A CA 1
ATOM 691 C C . VAL A 1 82 ? 9.968 -4.310 -3.152 1.00 93.19 82 VAL A C 1
ATOM 693 O O . VAL A 1 82 ? 10.014 -3.674 -2.101 1.00 93.19 82 VAL A O 1
ATOM 696 N N . SER A 1 83 ? 8.821 -4.730 -3.693 1.00 91.00 83 SER A N 1
ATOM 697 C CA . SER A 1 83 ? 7.504 -4.428 -3.123 1.00 91.00 83 SER A CA 1
ATOM 698 C C . SER A 1 83 ? 7.364 -4.962 -1.698 1.00 91.00 83 SER A C 1
ATOM 700 O O . SER A 1 83 ? 6.994 -4.203 -0.805 1.00 91.00 83 SER A O 1
ATOM 702 N N . LYS A 1 84 ? 7.767 -6.219 -1.446 1.00 92.25 84 LYS A N 1
ATOM 703 C CA . LYS A 1 84 ? 7.781 -6.808 -0.095 1.00 92.25 84 LYS A CA 1
ATOM 704 C C . LYS A 1 84 ? 8.637 -6.002 0.879 1.00 92.25 84 LYS A C 1
ATOM 706 O O . LYS A 1 84 ? 8.162 -5.640 1.951 1.00 92.25 84 LYS A O 1
ATOM 711 N N . ARG A 1 85 ? 9.875 -5.674 0.497 1.00 93.94 85 ARG A N 1
ATOM 712 C CA . ARG A 1 85 ? 10.804 -4.930 1.361 1.00 93.94 85 ARG A CA 1
ATOM 713 C C . ARG A 1 85 ? 10.286 -3.531 1.703 1.00 93.94 85 ARG A C 1
ATOM 715 O O . ARG A 1 85 ? 10.377 -3.108 2.853 1.00 93.94 85 ARG A O 1
ATOM 722 N N . LEU A 1 86 ? 9.785 -2.798 0.709 1.00 92.81 86 LEU A N 1
ATOM 723 C CA . LEU A 1 86 ? 9.271 -1.443 0.917 1.00 92.81 86 LEU A CA 1
ATOM 724 C C . LEU A 1 86 ? 8.012 -1.454 1.780 1.00 92.81 86 LEU A C 1
ATOM 726 O O . LEU A 1 86 ? 7.901 -0.642 2.695 1.00 92.81 86 LEU A O 1
ATOM 730 N N . HIS A 1 87 ? 7.112 -2.407 1.539 1.00 93.00 87 HIS A N 1
ATOM 731 C CA . HIS A 1 87 ? 5.919 -2.570 2.355 1.00 93.00 87 HIS A CA 1
ATOM 732 C C . HIS A 1 87 ? 6.255 -2.927 3.803 1.00 93.00 87 HIS A C 1
ATOM 734 O O . HIS A 1 87 ? 5.723 -2.297 4.703 1.00 93.00 87 HIS A O 1
ATOM 740 N N . GLN A 1 88 ? 7.186 -3.854 4.048 1.00 93.06 88 GLN A N 1
ATOM 741 C CA . GLN A 1 88 ? 7.629 -4.188 5.408 1.00 93.06 88 GLN A CA 1
ATOM 742 C C . GLN A 1 88 ? 8.197 -2.974 6.147 1.00 93.06 88 GLN A C 1
ATOM 744 O O . GLN A 1 88 ? 7.885 -2.758 7.313 1.00 93.06 88 GLN A O 1
ATOM 749 N N . ARG A 1 89 ? 9.005 -2.152 5.466 1.00 95.62 89 ARG A N 1
ATOM 750 C CA . ARG A 1 89 ? 9.538 -0.917 6.052 1.00 95.62 89 ARG A CA 1
ATOM 751 C C . ARG A 1 89 ? 8.425 0.076 6.388 1.00 95.62 89 ARG A C 1
ATOM 753 O O . ARG A 1 89 ? 8.484 0.709 7.438 1.00 95.62 89 ARG A O 1
ATOM 760 N N . PHE A 1 90 ? 7.442 0.223 5.503 1.00 94.62 90 PHE A N 1
ATOM 761 C CA . PHE A 1 90 ? 6.281 1.072 5.754 1.00 94.62 90 PHE A CA 1
ATOM 762 C C . PHE A 1 90 ? 5.451 0.543 6.926 1.00 94.62 90 PHE A C 1
ATOM 764 O O . PHE A 1 90 ? 5.146 1.303 7.835 1.00 94.62 90 PHE A O 1
ATOM 771 N N . GLN A 1 91 ? 5.168 -0.759 6.951 1.00 93.81 91 GLN A N 1
ATOM 772 C CA . GLN A 1 91 ? 4.402 -1.394 8.015 1.00 93.81 91 GLN A CA 1
ATOM 773 C C . GLN A 1 91 ? 5.091 -1.233 9.369 1.00 93.81 91 GLN A C 1
ATOM 775 O O . GLN A 1 91 ? 4.454 -0.795 10.312 1.00 93.81 91 GLN A O 1
ATOM 780 N N . ALA A 1 92 ? 6.406 -1.452 9.450 1.00 96.31 92 ALA A N 1
ATOM 781 C CA . ALA A 1 92 ? 7.159 -1.238 10.686 1.00 96.31 92 ALA A CA 1
ATOM 782 C C . ALA A 1 92 ? 7.087 0.218 11.183 1.00 96.31 92 ALA A C 1
ATOM 784 O O . ALA A 1 92 ? 7.039 0.465 12.388 1.00 96.31 92 ALA A O 1
ATOM 785 N N . TRP A 1 93 ? 7.075 1.188 10.263 1.00 96.88 93 TRP A N 1
ATOM 786 C CA . TRP A 1 93 ? 6.872 2.592 10.617 1.00 96.88 93 TRP A CA 1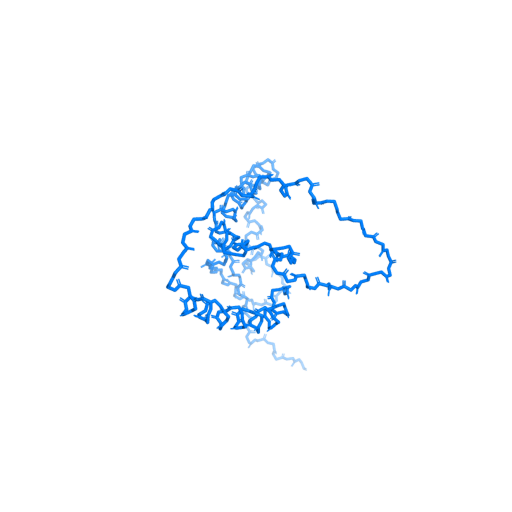
ATOM 787 C C . TRP A 1 93 ? 5.447 2.850 11.124 1.00 96.88 93 TRP A C 1
ATOM 789 O O . TRP A 1 93 ? 5.297 3.492 12.162 1.00 96.88 93 TRP A O 1
ATOM 799 N N . VAL A 1 94 ? 4.425 2.315 10.446 1.00 95.31 94 VAL A N 1
ATOM 800 C CA . VAL A 1 94 ? 3.018 2.416 10.874 1.00 95.31 94 VAL A CA 1
ATOM 801 C C . VAL A 1 94 ? 2.820 1.776 12.245 1.00 95.31 94 VAL A C 1
ATOM 803 O O . VAL A 1 94 ? 2.210 2.393 13.108 1.00 95.31 94 VAL A O 1
ATOM 806 N N . ASP A 1 95 ? 3.369 0.583 12.473 1.00 94.81 95 ASP A N 1
ATOM 807 C CA . ASP A 1 95 ? 3.245 -0.148 13.735 1.00 94.81 95 ASP A CA 1
ATOM 808 C C . ASP A 1 95 ? 3.887 0.632 14.887 1.00 94.81 95 ASP A C 1
ATOM 810 O O . ASP A 1 95 ? 3.309 0.746 15.969 1.00 94.81 95 ASP A O 1
ATOM 814 N N . LYS A 1 96 ? 5.065 1.224 14.646 1.00 96.69 96 LYS A N 1
ATOM 815 C CA . LYS A 1 96 ? 5.722 2.098 15.622 1.00 96.69 96 LYS A CA 1
ATOM 816 C C . LYS A 1 96 ? 4.874 3.336 15.914 1.00 96.69 96 LYS A C 1
ATOM 818 O O . LYS A 1 96 ? 4.629 3.637 17.078 1.00 96.69 96 LYS A O 1
ATOM 823 N N . TRP A 1 97 ? 4.415 4.028 14.872 1.00 96.88 97 TRP A N 1
ATOM 824 C CA . TRP A 1 97 ? 3.588 5.223 15.021 1.00 96.88 97 TRP A CA 1
ATOM 825 C C . TRP A 1 97 ? 2.287 4.915 15.773 1.00 96.88 97 TRP A C 1
ATOM 827 O O . TRP A 1 97 ? 1.934 5.631 16.707 1.00 96.88 97 TRP A O 1
ATOM 837 N N . ALA A 1 98 ? 1.617 3.815 15.425 1.00 94.94 98 ALA A N 1
ATOM 838 C CA . ALA A 1 98 ? 0.376 3.388 16.053 1.00 94.94 98 ALA A CA 1
ATOM 839 C C . ALA A 1 98 ? 0.584 3.053 17.532 1.00 94.94 98 ALA A C 1
ATOM 841 O O . ALA A 1 98 ? -0.220 3.456 18.362 1.00 94.94 98 ALA A O 1
ATOM 842 N N . LYS A 1 99 ? 1.690 2.391 17.886 1.00 93.50 99 LYS A N 1
ATOM 843 C CA . LYS A 1 99 ? 2.016 2.108 19.289 1.00 93.50 99 LYS A CA 1
ATOM 844 C C . LYS A 1 99 ? 2.200 3.380 20.126 1.00 93.50 99 LYS A C 1
ATOM 846 O O . LYS A 1 99 ? 1.898 3.367 21.313 1.00 93.50 99 LYS A O 1
ATOM 851 N N . GLU A 1 100 ? 2.712 4.449 19.522 1.00 95.75 100 GLU A N 1
ATOM 852 C CA . GLU A 1 100 ? 2.942 5.732 20.196 1.00 95.75 100 GLU A CA 1
ATOM 853 C C . GLU A 1 100 ? 1.673 6.604 20.278 1.00 95.75 100 GLU A C 1
ATOM 855 O O . GLU A 1 100 ? 1.526 7.356 21.237 1.00 95.75 100 GLU A O 1
ATOM 860 N N . HIS A 1 101 ? 0.753 6.504 19.308 1.00 94.69 101 HIS A N 1
ATOM 861 C CA . HIS A 1 101 ? -0.350 7.470 19.143 1.00 94.69 101 HIS A CA 1
ATOM 862 C C . HIS A 1 101 ? -1.760 6.875 19.239 1.00 94.69 101 HIS A C 1
ATOM 864 O O . HIS A 1 101 ? -2.727 7.624 19.365 1.00 94.69 101 HIS A O 1
ATOM 870 N N . VAL A 1 102 ? -1.912 5.555 19.149 1.00 93.62 102 VAL A N 1
ATOM 871 C CA . VAL A 1 102 ? -3.217 4.887 19.135 1.00 93.62 102 VAL A CA 1
ATOM 872 C C . VAL A 1 102 ? -3.378 4.103 20.427 1.00 93.62 102 VAL A C 1
ATOM 874 O O . VAL A 1 102 ? -2.686 3.113 20.668 1.00 93.62 102 VAL A O 1
ATOM 877 N N . THR A 1 103 ? -4.318 4.533 21.268 1.00 94.06 103 THR A N 1
ATOM 878 C CA . THR A 1 103 ? -4.682 3.770 22.463 1.00 94.06 103 THR A CA 1
ATOM 879 C C . THR A 1 103 ? -5.440 2.504 22.074 1.00 94.06 103 THR A C 1
ATOM 881 O O . THR A 1 103 ? -6.048 2.409 21.004 1.00 94.06 103 THR A O 1
ATOM 884 N N . HIS A 1 104 ? -5.433 1.514 22.966 1.00 90.75 104 HIS A N 1
ATOM 885 C CA . HIS A 1 104 ? -6.158 0.266 22.734 1.00 90.75 104 HIS A CA 1
ATOM 886 C C . HIS A 1 104 ? -7.657 0.502 22.482 1.00 90.75 104 HIS A C 1
ATOM 888 O O . HIS A 1 104 ? -8.240 -0.109 21.590 1.00 90.75 104 HIS A O 1
ATOM 894 N N . GLU A 1 105 ? -8.255 1.445 23.212 1.00 92.25 105 GLU A N 1
ATOM 895 C CA . GLU A 1 105 ? -9.654 1.834 23.047 1.00 92.25 105 GLU A CA 1
ATOM 896 C C . GLU A 1 105 ? -9.921 2.467 21.675 1.00 92.25 105 GLU A C 1
ATOM 898 O O . GLU A 1 105 ? -10.863 2.079 20.990 1.00 92.25 105 GLU A O 1
ATOM 903 N N . MET A 1 106 ? -9.052 3.372 21.208 1.00 91.50 106 MET A N 1
ATOM 904 C CA . MET A 1 106 ? -9.181 3.972 19.873 1.00 91.50 106 MET A CA 1
ATOM 905 C C . MET A 1 106 ? -9.094 2.921 18.762 1.00 91.50 106 MET A C 1
ATOM 907 O O . MET A 1 106 ? -9.855 2.978 17.791 1.00 91.50 106 MET A O 1
ATOM 911 N N . ALA A 1 107 ? -8.195 1.942 18.903 1.00 90.44 107 ALA A N 1
ATOM 912 C CA . ALA A 1 107 ? -8.086 0.829 17.965 1.00 90.44 107 ALA A CA 1
ATOM 913 C C . ALA A 1 107 ? -9.357 -0.038 17.965 1.00 90.44 107 ALA A C 1
ATOM 915 O O . ALA A 1 107 ? -9.863 -0.382 16.894 1.00 90.44 107 ALA A O 1
ATOM 916 N N . ALA A 1 108 ? -9.902 -0.345 19.146 1.00 90.19 108 ALA A N 1
ATOM 917 C CA . ALA A 1 108 ? -11.143 -1.102 19.286 1.00 90.19 108 ALA A CA 1
ATOM 918 C C . ALA A 1 108 ? -12.333 -0.354 18.665 1.00 90.19 108 ALA A C 1
ATOM 920 O O . ALA A 1 108 ? -13.048 -0.924 17.843 1.00 90.19 108 ALA A O 1
ATOM 921 N N . ASN A 1 109 ? -12.488 0.937 18.965 1.00 89.81 109 ASN A N 1
ATOM 922 C CA . ASN A 1 109 ? -13.555 1.776 18.416 1.00 89.81 109 ASN A CA 1
ATOM 923 C C . ASN A 1 109 ? -13.460 1.879 16.889 1.00 89.81 109 ASN A C 1
ATOM 925 O O . ASN A 1 109 ? -14.462 1.735 16.194 1.00 89.81 109 ASN A O 1
ATOM 929 N N . THR A 1 110 ? -12.249 2.036 16.347 1.00 88.94 110 THR A N 1
ATOM 930 C CA . THR A 1 110 ? -12.026 2.033 14.892 1.00 88.94 110 THR A CA 1
ATOM 931 C C . THR A 1 110 ? -12.412 0.691 14.268 1.00 88.94 110 THR A C 1
ATOM 933 O O . THR A 1 110 ? -13.033 0.660 13.206 1.00 88.94 110 THR A O 1
ATOM 936 N N . SER A 1 111 ? -12.076 -0.426 14.923 1.00 87.31 111 SER A N 1
ATOM 937 C CA . SER A 1 111 ? -12.455 -1.764 14.457 1.00 87.31 111 SER A CA 1
ATOM 938 C C . SER A 1 111 ? -13.972 -1.940 14.441 1.00 87.31 111 SER A C 1
ATOM 940 O O . SER A 1 111 ? -14.520 -2.386 13.436 1.00 87.31 111 SER A O 1
ATOM 942 N N . LYS A 1 112 ? -14.665 -1.546 15.512 1.00 86.62 112 LYS A N 1
ATOM 943 C CA . LYS A 1 112 ? -16.129 -1.605 15.572 1.00 86.62 112 LYS A CA 1
ATOM 944 C C . LYS A 1 112 ? -16.789 -0.712 14.523 1.00 86.62 112 LYS A C 1
ATOM 946 O O . LYS A 1 112 ? -17.740 -1.137 13.870 1.00 86.62 112 LYS A O 1
ATOM 951 N N . TRP A 1 113 ? -16.248 0.490 14.306 1.00 85.50 113 TRP A N 1
ATOM 952 C CA . TRP A 1 113 ? -16.709 1.405 13.261 1.00 85.50 113 TRP A CA 1
ATOM 953 C C . TRP A 1 113 ? -16.564 0.786 11.865 1.00 85.50 113 TRP A C 1
ATOM 955 O O . TRP A 1 113 ? -17.518 0.787 11.092 1.00 85.50 113 TRP A O 1
ATOM 965 N N . LEU A 1 114 ? -15.408 0.179 11.564 1.00 84.75 114 LEU A N 1
ATOM 966 C CA . LEU A 1 114 ? -15.176 -0.533 10.302 1.00 84.75 114 LEU A CA 1
ATOM 967 C C . LEU A 1 114 ? -16.138 -1.709 10.104 1.00 84.75 114 LEU A C 1
ATOM 969 O O . LEU A 1 114 ? -16.515 -1.997 8.970 1.00 84.75 114 LEU A O 1
ATOM 973 N N . MET A 1 115 ? -16.517 -2.394 11.183 1.00 85.88 115 MET A N 1
ATOM 974 C CA . MET A 1 115 ? -17.429 -3.537 11.132 1.00 85.88 115 MET A CA 1
ATOM 975 C C . MET A 1 115 ? -18.912 -3.132 11.136 1.00 85.88 115 MET A C 1
ATOM 977 O O . MET A 1 115 ? -19.754 -3.943 10.755 1.00 85.88 115 MET A O 1
ATOM 981 N N . GLY A 1 116 ? -19.228 -1.874 11.457 1.00 79.81 116 GLY A N 1
ATOM 982 C CA . GLY A 1 116 ? -20.600 -1.367 11.539 1.00 79.81 116 GLY A CA 1
ATOM 983 C C . GLY A 1 116 ? -21.334 -1.782 12.819 1.00 79.81 116 GLY A C 1
ATOM 984 O O . GLY A 1 116 ? -22.558 -1.830 12.818 1.00 79.81 116 GLY A O 1
ATOM 985 N N . GLU A 1 117 ? -20.601 -2.102 13.891 1.00 74.94 117 GLU A N 1
ATOM 986 C CA . GLU A 1 117 ? -21.148 -2.662 15.140 1.00 74.94 117 GLU A CA 1
ATOM 987 C C . GLU A 1 117 ? -21.584 -1.600 16.170 1.00 74.94 117 GLU A C 1
ATOM 989 O O . GLU A 1 117 ? -22.207 -1.958 17.162 1.00 74.94 117 GLU A O 1
ATOM 994 N N . ASP A 1 118 ? -21.282 -0.312 15.952 1.00 64.56 118 ASP A N 1
ATOM 995 C CA . ASP A 1 118 ? -21.420 0.744 16.980 1.00 64.56 118 ASP A CA 1
ATOM 996 C C . ASP A 1 118 ? -21.994 2.069 16.423 1.00 64.56 118 ASP A C 1
ATOM 998 O O . ASP A 1 118 ? -21.537 3.161 16.760 1.00 64.56 118 ASP A O 1
ATOM 1002 N N . LEU A 1 119 ? -22.963 1.999 15.498 1.00 65.69 119 LEU A N 1
ATOM 1003 C CA . LEU A 1 119 ? -23.570 3.191 14.883 1.00 65.69 119 LEU A CA 1
ATOM 1004 C C . LEU A 1 119 ? -25.101 3.181 14.993 1.00 65.69 119 LEU A C 1
ATOM 1006 O O . LEU A 1 119 ? -25.802 2.639 14.136 1.00 65.69 119 LEU A O 1
ATOM 1010 N N . GLU A 1 120 ? -25.615 3.844 16.032 1.00 64.69 120 GLU A N 1
ATOM 1011 C CA . GLU A 1 120 ? -27.033 4.202 16.127 1.00 64.69 120 GLU A CA 1
ATOM 1012 C C . GLU A 1 120 ? -27.416 5.170 14.993 1.00 64.69 120 GLU A C 1
ATOM 1014 O O . GLU A 1 120 ? -26.726 6.154 14.725 1.00 64.69 120 GLU A O 1
ATOM 1019 N N . GLY A 1 121 ? -28.518 4.881 14.295 1.00 67.25 121 GLY A N 1
ATOM 1020 C CA . GLY A 1 121 ? -29.040 5.724 13.210 1.00 67.25 121 GLY A CA 1
ATOM 1021 C C . GLY A 1 121 ? -28.478 5.443 11.811 1.00 67.25 121 GLY A C 1
ATOM 1022 O O . GLY A 1 121 ? -28.912 6.084 10.853 1.00 67.25 121 GLY A O 1
ATOM 1023 N N . LEU A 1 122 ? -27.564 4.477 11.651 1.00 68.25 122 LEU A N 1
ATOM 1024 C CA . LEU A 1 122 ? -27.153 3.989 10.331 1.00 68.25 122 LEU A CA 1
ATOM 1025 C C . LEU A 1 122 ? -27.962 2.767 9.890 1.00 68.25 122 LEU A C 1
ATOM 1027 O O . LEU A 1 122 ? -28.476 1.996 10.699 1.00 68.25 122 LEU A O 1
ATOM 1031 N N . LEU A 1 123 ? -28.069 2.591 8.571 1.00 70.25 123 LEU A N 1
ATOM 1032 C CA . LEU A 1 123 ? -28.744 1.436 7.986 1.00 70.25 123 LEU A CA 1
ATOM 1033 C C . LEU A 1 123 ? -28.078 0.135 8.462 1.00 70.25 123 LEU A C 1
ATOM 1035 O O . LEU A 1 123 ? -26.850 0.031 8.362 1.00 70.25 123 LEU A O 1
ATOM 1039 N N . PRO A 1 124 ? -28.860 -0.877 8.889 1.00 70.00 124 PRO A N 1
ATOM 1040 C CA . PRO A 1 124 ? -28.321 -2.179 9.246 1.00 70.00 124 PRO A CA 1
ATOM 1041 C C . PRO A 1 124 ? -27.488 -2.732 8.090 1.00 70.00 124 PRO A C 1
ATOM 1043 O O . PRO A 1 124 ? -27.990 -2.957 6.979 1.00 70.00 124 PRO A O 1
ATOM 1046 N N . CYS A 1 125 ? -26.199 -2.931 8.343 1.00 70.81 125 CYS A N 1
ATOM 1047 C CA . CYS A 1 125 ? -25.281 -3.470 7.361 1.00 70.81 125 CYS A CA 1
ATOM 1048 C C . CYS A 1 125 ? -24.402 -4.550 7.987 1.00 70.81 125 CYS A C 1
ATOM 1050 O O . CYS A 1 125 ? -23.998 -4.472 9.140 1.00 70.81 125 CYS A O 1
ATOM 1052 N N . THR A 1 126 ? -24.135 -5.600 7.219 1.00 78.94 126 THR A N 1
ATOM 1053 C CA . THR A 1 126 ? -23.210 -6.663 7.596 1.00 78.94 126 THR A CA 1
ATOM 1054 C C . THR A 1 126 ? -21.906 -6.432 6.855 1.00 78.94 126 THR A C 1
ATOM 1056 O O . THR A 1 126 ? -21.849 -6.589 5.629 1.00 78.94 126 THR A O 1
ATOM 1059 N N . THR A 1 127 ? -20.854 -6.070 7.588 1.00 85.50 127 THR A N 1
ATOM 1060 C CA . THR A 1 127 ? -19.511 -5.931 7.024 1.00 85.50 127 THR A CA 1
ATOM 1061 C C . THR A 1 127 ? -18.731 -7.224 7.201 1.00 85.50 127 THR A C 1
ATOM 1063 O O . THR A 1 127 ? -18.568 -7.738 8.300 1.00 85.50 127 THR A O 1
ATOM 1066 N N . THR A 1 128 ? -18.223 -7.765 6.099 1.00 85.94 128 THR A N 1
ATOM 1067 C CA . THR A 1 128 ? -17.301 -8.909 6.107 1.00 85.94 128 THR A CA 1
ATOM 1068 C C . THR A 1 128 ? -15.904 -8.439 5.732 1.00 85.94 128 THR A C 1
ATOM 1070 O O . THR A 1 128 ? -15.751 -7.713 4.747 1.00 85.94 128 THR A O 1
ATOM 1073 N N . CYS A 1 129 ? -14.889 -8.869 6.478 1.00 88.62 129 CYS A N 1
ATOM 1074 C CA . CYS A 1 129 ? -13.485 -8.610 6.174 1.00 88.62 129 CYS A CA 1
ATOM 1075 C C . CYS A 1 129 ? -12.818 -9.899 5.681 1.00 88.62 129 CYS A C 1
ATOM 1077 O O . CYS A 1 129 ? -12.782 -10.894 6.400 1.00 88.62 129 CYS A O 1
ATOM 1079 N N . ASN A 1 130 ? -12.286 -9.883 4.457 1.00 89.38 130 ASN A N 1
ATOM 1080 C CA . ASN A 1 130 ? -11.532 -10.998 3.884 1.00 89.38 130 ASN A CA 1
ATOM 1081 C C . ASN A 1 130 ? -10.085 -10.582 3.629 1.00 89.38 130 ASN A C 1
ATOM 1083 O O . ASN A 1 130 ? -9.839 -9.521 3.058 1.00 89.38 130 ASN A O 1
ATOM 1087 N N . LYS A 1 131 ? -9.128 -11.435 3.996 1.00 90.50 131 LYS A N 1
ATOM 1088 C CA . LYS A 1 131 ? -7.717 -11.233 3.647 1.00 90.50 131 LYS A CA 1
ATOM 1089 C C . LYS A 1 131 ? -7.473 -11.741 2.229 1.00 90.50 131 LYS A C 1
ATOM 1091 O O . LYS A 1 131 ? -7.728 -12.906 1.939 1.00 90.50 131 LYS A O 1
ATOM 1096 N N . GLU A 1 132 ? -6.989 -10.872 1.350 1.00 92.31 132 GLU A N 1
ATOM 1097 C CA . GLU A 1 132 ? -6.671 -11.196 -0.044 1.00 92.31 132 GLU A CA 1
ATOM 1098 C C . GLU A 1 132 ? -5.216 -10.822 -0.335 1.00 92.31 132 GLU A C 1
ATOM 1100 O O . GLU A 1 132 ? -4.723 -9.807 0.153 1.00 92.31 132 GLU A O 1
ATOM 1105 N N . ILE A 1 133 ? -4.510 -11.630 -1.130 1.00 89.50 133 ILE A N 1
ATOM 1106 C CA . ILE A 1 133 ? -3.159 -11.281 -1.573 1.00 89.50 133 ILE A CA 1
ATOM 1107 C C . ILE A 1 133 ? -3.268 -10.473 -2.865 1.00 89.50 133 ILE A C 1
ATOM 1109 O O . ILE A 1 133 ? -3.581 -11.017 -3.922 1.00 89.50 133 ILE A O 1
ATOM 1113 N N . LEU A 1 134 ? -2.960 -9.180 -2.793 1.00 87.00 134 LEU A N 1
ATOM 1114 C CA . LEU A 1 134 ? -2.909 -8.283 -3.940 1.00 87.00 134 LEU A CA 1
ATOM 1115 C C . LEU A 1 134 ? -1.479 -7.774 -4.134 1.00 87.00 134 LEU A C 1
ATOM 1117 O O . LEU A 1 134 ? -0.882 -7.214 -3.219 1.00 87.00 134 LEU A O 1
ATOM 1121 N N . HIS A 1 135 ? -0.929 -7.953 -5.339 1.00 83.56 135 HIS A N 1
ATOM 1122 C CA . HIS A 1 135 ? 0.443 -7.544 -5.673 1.00 83.56 135 HIS A CA 1
ATOM 1123 C C . HIS A 1 135 ? 1.459 -7.974 -4.597 1.00 83.56 135 HIS A C 1
ATOM 1125 O O . HIS A 1 135 ? 2.232 -7.162 -4.095 1.00 83.56 135 HIS A O 1
ATOM 1131 N N . PHE A 1 136 ? 1.447 -9.269 -4.259 1.00 87.31 136 PHE A N 1
ATOM 1132 C CA . PHE A 1 136 ? 2.325 -9.922 -3.274 1.00 87.31 136 PHE A CA 1
ATOM 1133 C C . PHE A 1 136 ? 2.057 -9.577 -1.803 1.00 87.31 136 PHE A C 1
ATOM 1135 O O . PHE A 1 136 ? 2.715 -10.165 -0.947 1.00 87.31 136 PHE A O 1
ATOM 1142 N N . MET A 1 137 ? 1.116 -8.675 -1.504 1.00 87.19 137 MET A N 1
ATOM 1143 C CA . MET A 1 137 ? 0.810 -8.172 -0.159 1.00 87.19 137 MET A CA 1
ATOM 1144 C C . MET A 1 137 ? -0.547 -8.670 0.330 1.00 87.19 137 MET A C 1
ATOM 1146 O O . MET A 1 137 ? -1.501 -8.696 -0.439 1.00 87.19 137 MET A O 1
ATOM 1150 N N . SER A 1 138 ? -0.647 -9.021 1.614 1.00 89.00 138 SER A N 1
ATOM 1151 C CA . SER A 1 138 ? -1.935 -9.323 2.248 1.00 89.00 138 SER A CA 1
ATOM 1152 C C . SER A 1 138 ? -2.672 -8.020 2.538 1.00 89.00 138 SER A C 1
ATOM 1154 O O . SER A 1 138 ? -2.195 -7.206 3.324 1.00 89.00 138 SER A O 1
ATOM 1156 N N . ILE A 1 139 ? -3.843 -7.838 1.940 1.00 89.50 139 ILE A N 1
ATOM 1157 C CA . ILE A 1 139 ? -4.721 -6.694 2.171 1.00 89.50 139 ILE A CA 1
ATOM 1158 C C . ILE A 1 139 ? -6.041 -7.151 2.790 1.00 89.50 139 ILE A C 1
ATOM 1160 O O . ILE A 1 139 ? -6.536 -8.241 2.500 1.00 89.50 139 ILE A O 1
ATOM 1164 N N . ASN A 1 140 ? -6.624 -6.296 3.628 1.00 91.25 140 ASN A N 1
ATOM 1165 C CA . ASN A 1 140 ? -7.970 -6.498 4.154 1.00 91.25 140 ASN A CA 1
ATOM 1166 C C . ASN A 1 140 ? -8.982 -5.922 3.161 1.00 91.25 140 ASN A C 1
ATOM 1168 O O . ASN A 1 140 ? -8.956 -4.730 2.850 1.00 91.25 140 ASN A O 1
ATOM 1172 N N . LYS A 1 141 ? -9.875 -6.772 2.664 1.00 91.00 141 LYS A N 1
ATOM 1173 C CA . LYS A 1 141 ? -10.962 -6.404 1.764 1.00 91.00 141 LYS A CA 1
ATOM 1174 C C . LYS A 1 141 ? -12.275 -6.435 2.520 1.00 91.00 141 LYS A C 1
ATOM 1176 O O . LYS A 1 141 ? -12.801 -7.505 2.832 1.00 91.00 141 LYS A O 1
ATOM 1181 N N . TYR A 1 142 ? -12.803 -5.248 2.771 1.00 88.56 142 TYR A N 1
ATOM 1182 C CA . TYR A 1 142 ? -14.094 -5.066 3.412 1.00 88.56 142 TYR A CA 1
ATOM 1183 C C . TYR A 1 142 ? -15.202 -5.102 2.363 1.00 88.56 142 TYR A C 1
ATOM 1185 O O . TYR A 1 142 ? -15.111 -4.469 1.308 1.00 88.56 142 TYR A O 1
ATOM 1193 N N . ARG A 1 143 ? -16.251 -5.871 2.640 1.00 88.75 143 ARG A N 1
ATOM 1194 C CA . ARG A 1 143 ? -17.479 -5.906 1.850 1.00 88.75 143 ARG A CA 1
ATOM 1195 C C . ARG A 1 143 ? -18.643 -5.639 2.779 1.00 88.75 143 ARG A C 1
ATOM 1197 O O . ARG A 1 143 ? -18.881 -6.430 3.685 1.00 88.75 143 ARG A O 1
ATOM 1204 N N . VAL A 1 144 ? -19.376 -4.579 2.482 1.00 88.00 144 VAL A N 1
ATOM 1205 C CA . VAL A 1 144 ? -20.587 -4.192 3.197 1.00 88.00 144 VAL A CA 1
ATOM 1206 C C . VAL A 1 144 ? -21.794 -4.740 2.443 1.00 88.00 144 VAL A C 1
ATOM 1208 O O . VAL A 1 144 ? -21.877 -4.618 1.217 1.00 88.00 144 VAL A O 1
ATOM 1211 N N . LYS A 1 145 ? -22.714 -5.381 3.160 1.00 84.75 145 LYS A N 1
ATOM 1212 C CA . LYS A 1 145 ? -24.032 -5.773 2.656 1.00 84.75 145 LYS A CA 1
ATOM 1213 C C . LYS A 1 145 ? -25.085 -5.013 3.441 1.00 84.75 145 LYS A C 1
ATOM 1215 O O . LYS A 1 145 ? -25.111 -5.116 4.658 1.00 84.75 145 LYS A O 1
ATOM 1220 N N . TYR A 1 146 ? -25.951 -4.288 2.755 1.00 81.81 146 TYR A N 1
ATOM 1221 C CA . TYR A 1 146 ? -27.075 -3.608 3.389 1.00 81.81 146 TYR A CA 1
ATOM 1222 C C . TYR A 1 146 ? -28.282 -4.547 3.455 1.00 81.81 146 TYR A C 1
ATOM 1224 O O . TYR A 1 146 ? -28.514 -5.323 2.522 1.00 81.81 146 TYR A O 1
ATOM 1232 N N . GLY A 1 147 ? -29.030 -4.504 4.558 1.00 69.31 147 GLY A N 1
ATOM 1233 C CA . GLY A 1 147 ? -30.281 -5.247 4.694 1.00 69.31 147 GLY A CA 1
ATOM 1234 C C . GLY A 1 147 ? -31.361 -4.721 3.743 1.00 69.31 147 GLY A C 1
ATOM 1235 O O . GLY A 1 147 ? -31.485 -3.516 3.527 1.00 69.31 147 GLY A O 1
ATOM 1236 N N . ALA A 1 148 ? -32.166 -5.621 3.179 1.00 66.56 148 ALA A N 1
ATOM 1237 C CA . ALA A 1 148 ? -33.297 -5.279 2.319 1.00 66.56 148 ALA A CA 1
ATOM 1238 C C . ALA A 1 148 ? -34.524 -4.862 3.149 1.00 66.56 148 ALA A C 1
ATOM 1240 O O . ALA A 1 148 ? -35.559 -5.513 3.092 1.00 66.56 148 ALA A O 1
ATOM 1241 N N . THR A 1 149 ? -34.426 -3.798 3.944 1.00 60.88 149 THR A N 1
ATOM 1242 C CA . THR A 1 149 ? -35.596 -3.239 4.639 1.00 60.88 149 THR A CA 1
ATOM 1243 C C . THR A 1 149 ? -35.495 -1.726 4.733 1.00 60.88 149 THR A C 1
ATOM 1245 O O . THR A 1 149 ? -35.184 -1.170 5.778 1.00 60.88 149 THR A O 1
ATOM 1248 N N . PHE A 1 150 ? -35.813 -1.065 3.624 1.00 52.38 150 PHE A N 1
ATOM 1249 C CA . PHE A 1 150 ? -36.578 0.176 3.661 1.00 52.38 150 PHE A CA 1
ATOM 1250 C C . PHE A 1 150 ? -37.572 0.109 2.501 1.00 52.38 150 PHE A C 1
ATOM 1252 O O . PHE A 1 150 ? -37.225 0.350 1.346 1.00 52.38 150 PHE A O 1
ATOM 1259 N N . LYS A 1 151 ? -38.816 -0.284 2.799 1.00 48.66 151 LYS A N 1
ATOM 1260 C CA . LYS A 1 151 ? -39.936 0.199 1.991 1.00 48.66 151 LYS A CA 1
ATOM 1261 C C . LYS A 1 151 ? -39.995 1.699 2.268 1.00 48.66 151 LYS A C 1
ATOM 1263 O O . LYS A 1 151 ? -40.148 2.089 3.423 1.00 48.66 151 LYS A O 1
ATOM 1268 N N . ALA A 1 152 ? -39.749 2.502 1.239 1.00 42.16 152 ALA A N 1
ATOM 1269 C CA . ALA A 1 152 ? -39.928 3.945 1.315 1.00 42.16 152 ALA A CA 1
ATOM 1270 C C . ALA A 1 152 ? -41.414 4.273 1.594 1.00 42.16 152 ALA A C 1
ATOM 1272 O O . ALA A 1 152 ? -42.263 3.456 1.220 1.00 42.16 152 ALA A O 1
ATOM 1273 N N . PRO A 1 153 ? -41.713 5.405 2.261 1.00 55.41 153 PRO A N 1
ATOM 1274 C CA . PRO A 1 153 ? -43.081 5.889 2.450 1.00 55.41 153 PRO A CA 1
ATOM 1275 C C . PRO A 1 153 ? -43.801 6.142 1.123 1.00 55.41 153 PRO A C 1
ATOM 1277 O O . PRO A 1 153 ? -43.117 6.547 0.152 1.00 55.41 153 PRO A O 1
#

InterPro domains:
  IPR031693 Sin3, C-terminal [PF16879] (7-66)

Secondary structure (DSSP, 8-state):
-TTSTTHHHHHHHHHHHHHHHHHHHHT-SS-------SSTTGGG------TT----PPPTT---SSS-TTHHHHHHHHHHHHHHHHHHHHHHHHHHHHHHH--HHHHHHHHHHHHT-S-TTSPPEEEEEEEEEETTEEEEEEEEEE-S-----

Organism: Acipenser ruthenus (NCBI:txid7906)